Protein AF-A0A920VSG1-F1 (afdb_monomer)

Mean predicted aligned error: 10.49 Å

Solvent-accessible surface area (backbone atoms only — not comparable to full-atom values): 6094 Å² total; per-residue (Å²): 131,91,57,68,83,49,72,64,56,54,55,49,31,53,49,49,46,58,62,68,65,50,64,57,59,47,93,80,56,41,88,52,22,63,58,57,32,49,53,42,62,74,70,54,80,55,68,44,61,53,47,69,73,51,53,59,94,45,78,86,53,50,81,40,39,62,88,79,54,66,86,76,58,90,64,95,76,89,88,82,75,68,102,74,78,74,63,61,72,76,78,82,127

pLDDT: mean 75.76, std 18.05, range [30.28, 96.06]

Structure (mmCIF, N/CA/C/O backbone):
data_AF-A0A920VSG1-F1
#
_entry.id   AF-A0A920VSG1-F1
#
loop_
_atom_site.group_PDB
_atom_site.id
_atom_site.type_symbol
_atom_site.label_atom_id
_atom_site.label_alt_id
_atom_site.label_comp_id
_atom_site.label_asym_id
_atom_site.label_entity_id
_atom_site.label_seq_id
_atom_site.pdbx_PDB_ins_code
_atom_site.Cartn_x
_atom_site.Cartn_y
_atom_site.Cartn_z
_atom_site.occupancy
_atom_site.B_iso_or_equiv
_atom_site.auth_seq_id
_atom_site.auth_comp_id
_atom_site.auth_asym_id
_atom_site.auth_atom_id
_atom_site.pdbx_PDB_model_num
ATOM 1 N N . MET A 1 1 ? -4.097 -0.714 21.531 1.00 37.94 1 MET A N 1
ATOM 2 C CA . MET A 1 1 ? -3.162 0.032 20.658 1.00 37.94 1 MET A CA 1
ATOM 3 C C . MET A 1 1 ? -3.881 1.287 20.174 1.00 37.94 1 MET A C 1
ATOM 5 O O . MET A 1 1 ? -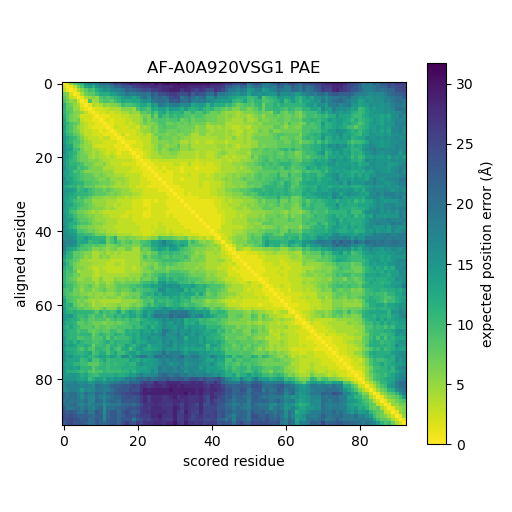4.745 1.181 19.318 1.00 37.94 1 MET A O 1
ATOM 9 N N . GLY A 1 2 ? -3.632 2.439 20.803 1.00 34.38 2 GLY A N 1
ATOM 10 C CA . GLY A 1 2 ? -4.412 3.676 20.633 1.00 34.38 2 GLY A CA 1
ATOM 11 C C . GLY A 1 2 ? -4.061 4.490 19.386 1.00 34.38 2 GLY A C 1
ATOM 12 O O . GLY A 1 2 ? -3.570 5.602 19.517 1.00 34.38 2 GLY A O 1
ATOM 13 N N . GLY A 1 3 ? -4.290 3.938 18.192 1.00 43.56 3 GLY A N 1
ATOM 14 C CA . GLY A 1 3 ? -4.190 4.699 16.938 1.00 43.56 3 GLY A CA 1
ATOM 15 C C . GLY A 1 3 ? -2.772 4.995 16.429 1.00 43.56 3 GLY A C 1
ATOM 16 O O . GLY A 1 3 ? -2.633 5.736 15.469 1.00 43.56 3 GLY A O 1
ATOM 17 N N . CYS A 1 4 ? -1.716 4.425 17.019 1.00 49.16 4 CYS A N 1
ATOM 18 C CA . CYS A 1 4 ? -0.378 4.483 16.418 1.00 49.16 4 CYS A CA 1
ATOM 19 C C . CYS A 1 4 ? -0.249 3.475 15.271 1.00 49.16 4 CYS A C 1
ATOM 21 O O . CYS A 1 4 ? -0.671 2.323 15.410 1.00 49.16 4 CYS A O 1
ATOM 23 N N . LEU A 1 5 ? 0.400 3.896 14.179 1.00 57.09 5 LEU A N 1
ATOM 24 C CA . LEU A 1 5 ? 0.742 3.027 13.057 1.00 57.09 5 LEU A CA 1
ATOM 25 C C . LEU A 1 5 ? 1.554 1.828 13.570 1.00 57.09 5 LEU A C 1
ATOM 27 O O . LEU A 1 5 ? 2.608 1.990 14.191 1.00 57.09 5 LEU A O 1
ATOM 31 N N . LEU A 1 6 ? 1.051 0.619 13.340 1.00 66.88 6 LEU A N 1
ATOM 32 C CA . LEU A 1 6 ? 1.736 -0.594 13.765 1.00 66.88 6 LEU A CA 1
ATOM 33 C C . LEU A 1 6 ? 2.985 -0.796 12.907 1.00 66.88 6 LEU A C 1
ATOM 35 O O . LEU A 1 6 ? 3.008 -0.471 11.718 1.00 66.88 6 LEU A O 1
ATOM 39 N N . THR A 1 7 ? 4.028 -1.394 13.478 1.00 67.38 7 THR A N 1
ATOM 40 C CA . THR A 1 7 ? 5.242 -1.751 12.727 1.00 67.38 7 THR A CA 1
ATOM 41 C C . THR A 1 7 ? 4.917 -2.660 11.530 1.00 67.38 7 THR A C 1
ATOM 43 O O . THR A 1 7 ? 5.594 -2.601 10.504 1.00 67.38 7 THR A O 1
ATOM 46 N N . SER A 1 8 ? 3.826 -3.431 11.614 1.00 66.62 8 SER A N 1
ATOM 47 C CA . SER A 1 8 ? 3.265 -4.210 10.505 1.00 66.62 8 SER A CA 1
ATOM 48 C C . SER A 1 8 ? 2.798 -3.337 9.336 1.00 66.62 8 SER A C 1
ATOM 50 O O . SER A 1 8 ? 3.083 -3.674 8.190 1.00 66.62 8 SER A O 1
ATOM 52 N N . SER A 1 9 ? 2.173 -2.182 9.584 1.00 70.00 9 SER A N 1
ATOM 53 C CA . SER A 1 9 ? 1.773 -1.230 8.538 1.00 70.00 9 SER A CA 1
ATOM 54 C C . SER A 1 9 ? 2.986 -0.649 7.805 1.00 70.00 9 SER A C 1
ATOM 56 O O . SER A 1 9 ? 2.962 -0.509 6.585 1.00 70.00 9 SER A O 1
ATOM 58 N N . VAL A 1 10 ? 4.089 -0.374 8.511 1.00 75.12 10 VAL A N 1
ATOM 59 C CA . VAL A 1 10 ? 5.347 0.065 7.875 1.00 75.12 10 VAL A CA 1
ATOM 60 C C . VAL A 1 10 ? 5.970 -1.063 7.047 1.00 75.12 10 VAL A C 1
ATOM 62 O O . VAL A 1 10 ? 6.371 -0.846 5.900 1.00 75.12 10 VAL A O 1
ATOM 65 N N . SER A 1 11 ? 6.020 -2.280 7.596 1.00 76.56 11 SER A N 1
ATOM 66 C CA . SER A 1 11 ? 6.547 -3.457 6.892 1.00 76.56 11 SER A CA 1
ATOM 67 C C . SER A 1 11 ? 5.748 -3.768 5.623 1.00 76.56 11 SER A C 1
ATOM 69 O O . SER A 1 11 ? 6.330 -4.052 4.577 1.00 76.56 11 SER A O 1
ATOM 71 N N . TRP A 1 12 ? 4.424 -3.656 5.679 1.00 74.94 12 TRP A N 1
ATOM 72 C CA . TRP A 1 12 ? 3.563 -3.900 4.528 1.00 74.94 12 TRP A CA 1
ATOM 73 C C . TRP A 1 12 ? 3.639 -2.756 3.505 1.00 74.94 12 TRP A C 1
ATOM 75 O O . TRP A 1 12 ? 3.771 -2.999 2.305 1.00 74.94 12 TRP A O 1
ATOM 85 N N . GLY A 1 13 ? 3.672 -1.501 3.966 1.00 75.38 13 GLY A N 1
ATOM 86 C CA . GLY A 1 13 ? 3.805 -0.321 3.105 1.00 75.38 13 GLY A CA 1
ATOM 87 C C . GLY A 1 13 ? 5.120 -0.287 2.320 1.00 75.38 13 GLY A C 1
ATOM 88 O O . GLY A 1 13 ? 5.127 0.053 1.135 1.00 75.38 13 GLY A O 1
ATOM 89 N N . THR A 1 14 ? 6.225 -0.698 2.947 1.00 77.12 14 THR A N 1
ATOM 90 C CA . THR A 1 14 ? 7.529 -0.847 2.275 1.00 77.12 14 THR A CA 1
ATOM 91 C C . THR A 1 14 ? 7.541 -2.021 1.293 1.00 77.12 14 THR A C 1
ATOM 93 O O . THR A 1 14 ? 8.066 -1.882 0.186 1.00 77.12 14 THR A O 1
ATOM 96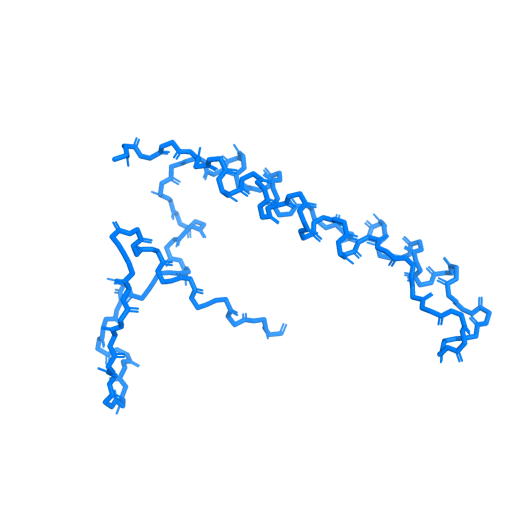 N N . GLY A 1 15 ? 6.890 -3.138 1.631 1.00 81.19 15 GLY A N 1
ATOM 97 C CA . GLY A 1 15 ? 6.691 -4.264 0.714 1.00 81.19 15 GLY A CA 1
ATOM 98 C C . GLY A 1 15 ? 5.928 -3.868 -0.556 1.00 81.19 15 GLY A C 1
ATOM 99 O O . GLY A 1 15 ? 6.390 -4.133 -1.667 1.00 81.19 15 GLY A O 1
ATOM 100 N N . ILE A 1 16 ? 4.802 -3.162 -0.414 1.00 82.00 16 ILE A N 1
ATOM 101 C CA . ILE A 1 16 ? 4.004 -2.685 -1.557 1.00 82.00 16 ILE A CA 1
ATOM 102 C C . ILE A 1 16 ? 4.792 -1.700 -2.409 1.00 82.00 16 ILE A C 1
ATOM 104 O O . ILE A 1 16 ? 4.729 -1.775 -3.637 1.00 82.00 16 ILE A O 1
ATOM 108 N N . PHE A 1 17 ? 5.547 -0.794 -1.783 1.00 80.62 17 PHE A N 1
ATOM 109 C CA . PHE A 1 17 ? 6.422 0.118 -2.512 1.00 80.62 17 PHE A CA 1
ATOM 110 C C . PHE A 1 17 ? 7.394 -0.656 -3.411 1.00 80.62 17 PHE A C 1
ATOM 112 O O . PHE A 1 17 ? 7.433 -0.407 -4.619 1.00 80.62 17 PHE A O 1
ATOM 119 N N . GLY A 1 18 ? 8.091 -1.651 -2.855 1.00 80.50 18 GLY A N 1
ATOM 120 C CA . GLY A 1 18 ? 8.994 -2.510 -3.620 1.00 80.50 18 GLY A CA 1
ATOM 121 C C . GLY A 1 18 ? 8.282 -3.256 -4.749 1.00 80.50 18 GLY A C 1
ATOM 122 O O . GLY A 1 18 ? 8.786 -3.311 -5.867 1.00 80.50 18 GLY A O 1
ATOM 123 N N . VAL A 1 19 ? 7.080 -3.782 -4.510 1.00 81.12 19 VAL A N 1
ATOM 124 C CA . VAL A 1 19 ? 6.312 -4.496 -5.540 1.00 81.12 19 VAL A CA 1
ATOM 125 C C . VAL A 1 19 ? 5.874 -3.570 -6.677 1.00 81.12 19 VAL A C 1
ATOM 127 O O . VAL A 1 19 ? 6.061 -3.943 -7.836 1.00 81.12 19 VAL A O 1
ATOM 130 N N . LYS A 1 20 ? 5.331 -2.384 -6.368 1.00 78.25 20 LYS A N 1
ATOM 131 C CA . LYS A 1 20 ? 4.768 -1.449 -7.360 1.00 78.25 20 LYS A CA 1
ATOM 132 C C . LYS A 1 20 ? 5.819 -0.807 -8.267 1.00 78.25 20 LYS A C 1
ATOM 134 O O . LYS A 1 20 ? 5.523 -0.531 -9.425 1.00 78.25 20 LYS A O 1
ATOM 139 N N . HIS A 1 21 ? 7.035 -0.598 -7.767 1.00 84.12 21 HIS A N 1
ATOM 140 C CA . HIS A 1 21 ? 8.074 0.150 -8.487 1.00 84.12 21 HIS A CA 1
ATOM 141 C C . HIS A 1 21 ? 9.068 -0.752 -9.233 1.00 84.12 21 HIS A C 1
ATOM 143 O O . HIS A 1 21 ? 10.052 -0.262 -9.791 1.00 84.12 21 HIS A O 1
ATOM 149 N N . ARG A 1 22 ? 8.829 -2.070 -9.279 1.00 87.38 22 ARG A N 1
ATOM 150 C CA . ARG A 1 22 ? 9.658 -2.989 -10.069 1.00 87.38 22 ARG A CA 1
ATOM 151 C C . ARG A 1 22 ? 9.432 -2.805 -11.575 1.00 87.38 22 ARG A C 1
ATOM 153 O O . ARG A 1 22 ? 8.290 -2.607 -12.011 1.00 87.38 22 ARG A O 1
ATOM 160 N N . PRO A 1 23 ? 10.500 -2.924 -12.384 1.00 90.19 23 PRO A N 1
ATOM 161 C CA . PRO A 1 23 ? 10.355 -2.964 -13.829 1.00 90.19 23 PRO A CA 1
ATOM 162 C C . PRO A 1 23 ? 9.539 -4.200 -14.245 1.00 90.19 23 PRO A C 1
ATOM 164 O O . PRO A 1 23 ? 9.648 -5.252 -13.607 1.00 90.19 23 PRO A O 1
ATOM 167 N N . PRO A 1 24 ? 8.700 -4.093 -15.289 1.00 91.00 24 PRO A N 1
ATOM 168 C CA . PRO A 1 24 ? 8.077 -5.261 -15.899 1.00 91.00 24 PRO A CA 1
ATOM 169 C C . PRO A 1 24 ? 9.139 -6.153 -16.558 1.00 91.00 24 PRO A C 1
ATOM 171 O O . PRO A 1 24 ? 10.188 -5.668 -16.980 1.00 91.00 24 PRO A O 1
ATOM 174 N N . ASP A 1 25 ? 8.852 -7.451 -16.656 1.00 93.12 25 ASP A N 1
ATOM 175 C CA . ASP A 1 25 ? 9.759 -8.432 -17.254 1.00 93.12 25 ASP A CA 1
ATOM 176 C C . ASP A 1 25 ? 9.954 -8.157 -18.762 1.00 93.12 25 ASP A C 1
ATOM 178 O O . ASP A 1 25 ? 8.972 -8.204 -19.516 1.00 93.12 25 ASP A O 1
ATOM 182 N N . PRO A 1 26 ? 11.191 -7.889 -19.233 1.00 94.06 26 PRO A N 1
ATOM 183 C CA . PRO A 1 26 ? 11.471 -7.653 -20.649 1.00 94.06 26 PRO A CA 1
ATOM 184 C C . PRO A 1 26 ? 11.070 -8.815 -21.564 1.00 94.06 26 PRO A C 1
ATOM 186 O O . PRO A 1 26 ? 10.719 -8.571 -22.716 1.00 94.06 26 PRO A O 1
ATOM 189 N N . SER A 1 27 ? 11.074 -10.058 -21.073 1.00 96.06 27 SER A N 1
ATOM 190 C CA . SER A 1 27 ? 10.636 -11.223 -21.856 1.00 96.06 27 SER A CA 1
ATOM 191 C C . SER A 1 27 ? 9.131 -11.213 -22.149 1.00 96.06 27 SER A C 1
ATOM 193 O O . SER A 1 27 ? 8.691 -11.811 -23.127 1.00 96.06 27 SER A O 1
ATOM 195 N N . VAL A 1 28 ? 8.346 -10.492 -21.340 1.00 95.81 28 VAL A N 1
ATOM 196 C CA . VAL A 1 28 ? 6.888 -10.381 -21.474 1.00 95.81 28 VAL A CA 1
ATOM 197 C C . VAL A 1 28 ? 6.491 -9.147 -22.283 1.00 95.81 28 VAL A C 1
ATOM 199 O O . VAL A 1 28 ? 5.582 -9.216 -23.107 1.00 95.81 28 VAL A O 1
ATOM 202 N N . VAL A 1 29 ? 7.145 -8.001 -22.049 1.00 95.31 29 VAL A N 1
ATOM 203 C CA . VAL A 1 29 ? 6.727 -6.710 -22.639 1.00 95.31 29 VAL A CA 1
ATOM 204 C C . VAL A 1 29 ? 7.670 -6.165 -23.721 1.00 95.31 29 VAL A C 1
ATOM 206 O O . VAL A 1 29 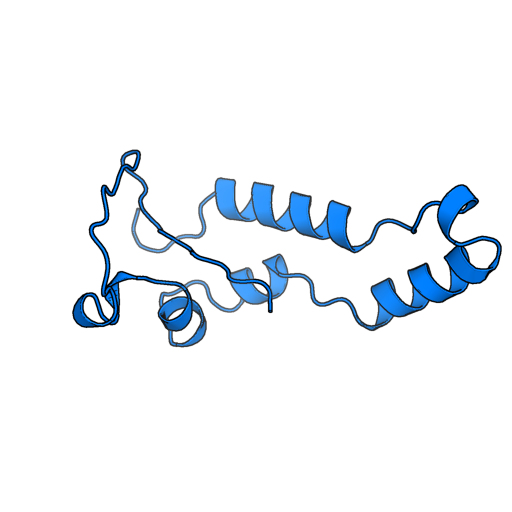? 7.366 -5.128 -24.324 1.00 95.31 29 VAL A O 1
ATOM 209 N N . GLY A 1 30 ? 8.783 -6.855 -23.989 1.00 94.44 30 GLY A N 1
ATOM 210 C CA . GLY A 1 30 ? 9.788 -6.470 -24.981 1.00 94.44 30 GLY A CA 1
ATOM 211 C C . GLY A 1 30 ? 10.473 -5.144 -24.648 1.00 94.44 30 GLY A C 1
ATOM 212 O O . GLY A 1 30 ? 10.495 -4.708 -23.496 1.00 94.44 30 GLY A O 1
ATOM 213 N N . ASP A 1 31 ? 10.983 -4.448 -25.666 1.00 96.00 31 ASP A N 1
ATOM 214 C CA . ASP A 1 31 ? 11.765 -3.205 -25.521 1.00 96.00 31 ASP A CA 1
ATOM 215 C C . ASP A 1 31 ? 11.023 -2.062 -24.806 1.00 96.00 31 ASP A C 1
ATOM 217 O O . ASP A 1 31 ? 11.640 -1.133 -24.278 1.00 96.00 31 ASP A O 1
ATOM 221 N N . ARG A 1 32 ? 9.689 -2.147 -24.717 1.00 95.50 32 ARG A N 1
ATOM 222 C CA . ARG A 1 32 ? 8.852 -1.172 -24.004 1.00 95.50 32 ARG A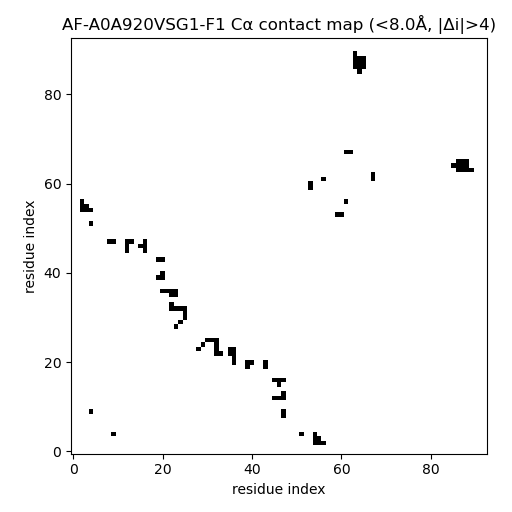 CA 1
ATOM 223 C C . ARG A 1 32 ? 9.018 -1.218 -22.485 1.00 95.50 32 ARG A C 1
ATOM 225 O O . ARG A 1 32 ? 8.555 -0.293 -21.816 1.00 95.50 32 ARG A O 1
ATOM 232 N N . TRP A 1 33 ? 9.677 -2.242 -21.928 1.00 95.06 33 TRP A N 1
ATOM 233 C CA . TRP A 1 33 ? 9.820 -2.426 -20.476 1.00 95.06 33 TRP A CA 1
ATOM 234 C C . TRP A 1 33 ? 10.349 -1.175 -19.768 1.00 95.06 33 TRP A C 1
ATOM 236 O O . TRP A 1 33 ? 9.880 -0.826 -18.685 1.00 95.06 33 TRP A O 1
ATOM 246 N N . ARG A 1 34 ? 11.298 -0.472 -20.401 1.00 93.50 34 ARG A N 1
ATOM 247 C CA . ARG A 1 34 ? 11.952 0.706 -19.824 1.00 93.50 34 ARG A CA 1
ATOM 248 C C . ARG A 1 34 ? 11.019 1.909 -19.773 1.00 93.50 34 ARG A C 1
ATOM 250 O O . ARG A 1 34 ? 11.012 2.604 -18.760 1.00 93.50 34 ARG A O 1
ATOM 257 N N . GLN A 1 35 ? 10.246 2.140 -20.834 1.00 94.56 35 GLN A N 1
ATOM 258 C CA . GLN A 1 35 ? 9.264 3.224 -20.867 1.00 94.56 35 GLN A CA 1
ATOM 259 C C . GLN A 1 35 ? 8.170 2.968 -19.830 1.00 94.56 35 GLN A C 1
ATOM 261 O O . GLN A 1 35 ? 7.955 3.797 -18.957 1.00 94.56 35 GLN A O 1
ATOM 266 N N . MET A 1 36 ? 7.594 1.761 -19.829 1.00 92.31 36 MET A N 1
ATOM 267 C CA . MET A 1 36 ? 6.563 1.372 -18.862 1.00 92.31 36 MET A CA 1
ATOM 268 C C . MET A 1 36 ? 7.047 1.472 -1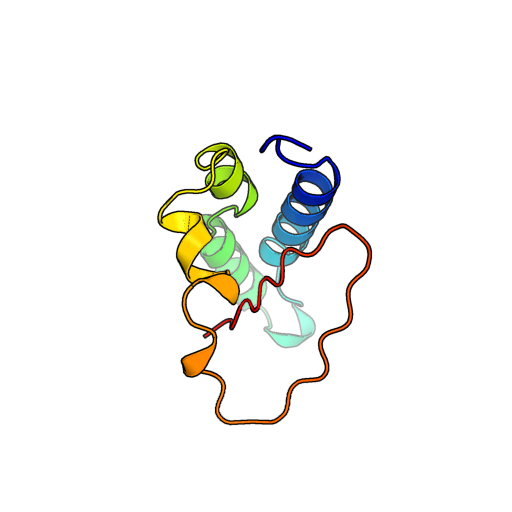7.412 1.00 92.31 36 MET A C 1
ATOM 270 O O . MET A 1 36 ? 6.276 1.810 -16.518 1.00 92.31 36 MET A O 1
ATOM 274 N N . TRP A 1 37 ? 8.316 1.148 -17.155 1.00 92.38 37 TRP A N 1
ATOM 275 C CA . TRP A 1 37 ? 8.889 1.310 -15.826 1.00 92.38 37 TRP A CA 1
ATOM 276 C C . TRP A 1 37 ? 8.983 2.782 -15.425 1.00 92.38 37 TRP A C 1
ATOM 278 O O . TRP A 1 37 ? 8.581 3.114 -14.314 1.00 92.38 37 TRP A O 1
ATOM 288 N N . ARG A 1 38 ? 9.450 3.667 -16.316 1.00 91.25 38 ARG A N 1
ATOM 289 C CA . ARG A 1 38 ? 9.483 5.110 -16.036 1.00 91.25 38 ARG A CA 1
ATOM 290 C C . ARG A 1 38 ? 8.097 5.681 -15.791 1.00 91.25 38 ARG A C 1
ATOM 292 O O . ARG A 1 38 ? 7.919 6.350 -14.781 1.00 91.25 38 ARG A O 1
ATOM 299 N N . ASP A 1 39 ? 7.128 5.326 -16.628 1.00 90.44 39 ASP A N 1
ATOM 300 C CA . ASP A 1 39 ? 5.746 5.780 -16.466 1.00 90.44 39 ASP A CA 1
ATOM 301 C C . ASP A 1 39 ? 5.208 5.396 -15.076 1.00 90.44 39 ASP A C 1
ATOM 303 O O . ASP A 1 39 ? 4.606 6.220 -14.396 1.00 90.44 39 ASP A O 1
ATOM 307 N N . ARG A 1 40 ? 5.509 4.178 -14.591 1.00 88.06 40 ARG A N 1
ATOM 308 C CA . ARG A 1 40 ? 5.138 3.730 -13.233 1.00 88.06 40 ARG A CA 1
ATOM 309 C C . ARG A 1 40 ? 5.837 4.503 -12.117 1.00 88.06 40 ARG A C 1
ATOM 311 O O . ARG A 1 40 ? 5.230 4.712 -11.071 1.00 88.06 40 ARG A O 1
ATOM 318 N N . LEU A 1 41 ? 7.108 4.868 -12.298 1.00 86.94 41 LEU A N 1
ATOM 319 C CA . LEU A 1 41 ? 7.846 5.670 -11.316 1.00 86.94 41 LEU A CA 1
ATOM 320 C C . LEU A 1 41 ? 7.302 7.103 -11.248 1.00 86.94 41 LEU A C 1
ATOM 322 O O . LEU A 1 41 ? 7.253 7.677 -10.165 1.00 86.94 41 LEU A O 1
ATOM 326 N N . GLU A 1 42 ? 6.890 7.665 -12.385 1.00 86.38 42 GLU A N 1
ATOM 327 C CA . GLU A 1 42 ? 6.351 9.027 -12.487 1.00 86.38 42 GLU A CA 1
ATOM 328 C C . GLU A 1 42 ? 4.888 9.111 -12.023 1.00 86.38 42 GLU A C 1
ATOM 330 O O . GLU A 1 42 ? 4.495 10.096 -11.400 1.00 86.38 42 GLU A O 1
ATOM 335 N N . SER A 1 43 ? 4.086 8.068 -12.263 1.00 78.62 43 SER A N 1
ATOM 336 C CA . SER A 1 43 ? 2.677 8.007 -11.847 1.00 78.62 43 SER A CA 1
ATOM 337 C C . SER A 1 43 ? 2.467 7.44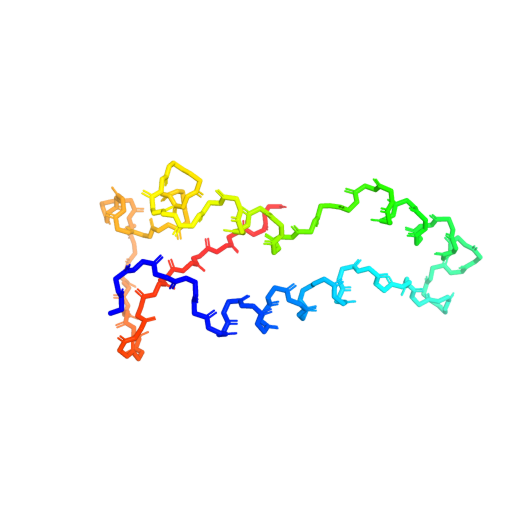6 -10.434 1.00 78.62 43 SER A C 1
ATOM 339 O O . SER A 1 43 ? 1.344 7.433 -9.927 1.00 78.62 43 SER A O 1
ATOM 341 N N . GLY A 1 44 ? 3.508 6.875 -9.827 1.00 68.44 44 GLY A N 1
ATOM 342 C CA . GLY A 1 44 ? 3.399 6.065 -8.620 1.00 68.44 44 GLY A CA 1
ATOM 343 C C . GLY A 1 44 ? 3.171 6.891 -7.358 1.00 68.44 44 GLY A C 1
ATOM 344 O O . GLY A 1 44 ? 4.054 7.613 -6.903 1.00 68.44 44 GLY A O 1
ATOM 345 N N . SER A 1 45 ? 2.013 6.719 -6.716 1.00 68.50 45 SER A N 1
ATOM 346 C CA . SER A 1 45 ? 1.839 7.117 -5.319 1.00 68.50 45 SER A CA 1
ATOM 347 C C . SER A 1 45 ? 2.388 6.030 -4.389 1.00 68.50 45 SER A C 1
ATOM 349 O O . SER A 1 45 ? 2.236 4.828 -4.632 1.00 68.50 45 SER A O 1
ATOM 351 N N . VAL A 1 46 ? 3.043 6.446 -3.304 1.00 78.75 46 VAL A N 1
ATOM 352 C CA . VAL A 1 46 ? 3.565 5.540 -2.276 1.00 78.75 46 VAL A CA 1
ATOM 353 C C . VAL A 1 46 ? 2.523 5.424 -1.160 1.00 78.75 46 VAL A C 1
ATOM 355 O O . VAL A 1 46 ? 2.352 6.391 -0.416 1.00 78.75 46 VAL A O 1
ATOM 358 N N . PRO A 1 47 ? 1.848 4.267 -0.985 1.00 75.44 47 PRO A N 1
ATOM 359 C CA . PRO A 1 47 ? 0.776 4.125 0.006 1.00 75.44 47 PRO A CA 1
ATOM 360 C C . PRO A 1 47 ? 1.227 4.469 1.427 1.00 75.44 47 PRO A C 1
ATOM 362 O O . PRO A 1 47 ? 0.498 5.120 2.166 1.00 75.44 47 PRO A O 1
ATOM 365 N N . LEU A 1 48 ? 2.474 4.127 1.770 1.00 79.94 48 LEU A N 1
ATOM 366 C CA . LEU A 1 48 ? 3.068 4.447 3.066 1.00 79.94 48 LEU A CA 1
ATOM 367 C C . LEU A 1 48 ? 3.088 5.957 3.352 1.00 79.94 48 LEU A C 1
ATOM 369 O O . LEU A 1 48 ? 2.845 6.356 4.484 1.00 79.94 48 LEU A O 1
ATOM 373 N N . ILE A 1 49 ? 3.338 6.803 2.347 1.00 83.12 49 ILE A N 1
ATOM 374 C CA . ILE A 1 49 ? 3.339 8.261 2.534 1.00 83.12 49 ILE A CA 1
ATOM 375 C C . ILE A 1 49 ? 1.930 8.759 2.853 1.00 83.12 49 ILE A C 1
ATOM 377 O O . ILE A 1 49 ? 1.770 9.606 3.729 1.00 83.12 49 ILE A O 1
ATOM 381 N N . SER A 1 50 ? 0.908 8.220 2.188 1.00 81.69 50 SER A N 1
ATOM 382 C CA . SER A 1 50 ? -0.486 8.541 2.504 1.00 81.69 50 SER A CA 1
ATOM 383 C C . SER A 1 50 ? -0.849 8.080 3.916 1.00 81.69 50 SER A C 1
ATOM 385 O O . SER A 1 50 ? -1.380 8.863 4.694 1.00 81.69 50 SER A O 1
ATOM 387 N N . TRP A 1 51 ? -0.470 6.864 4.314 1.00 82.69 51 TRP A N 1
ATOM 388 C CA . TRP A 1 51 ? -0.749 6.363 5.667 1.00 82.69 51 TRP A CA 1
ATOM 389 C C . TRP A 1 51 ? -0.047 7.180 6.755 1.00 82.69 51 TRP A C 1
ATOM 391 O O . TRP A 1 51 ? -0.628 7.450 7.803 1.00 82.69 51 TRP A O 1
ATOM 401 N N . LEU A 1 52 ? 1.183 7.631 6.500 1.00 81.94 52 LEU A N 1
ATOM 402 C CA . LEU A 1 52 ? 1.911 8.521 7.408 1.00 81.94 52 LEU A CA 1
ATOM 403 C C . LEU A 1 52 ? 1.247 9.897 7.558 1.00 81.94 52 LEU A C 1
ATOM 405 O O . LEU A 1 52 ? 1.373 10.510 8.613 1.00 81.94 52 LEU A O 1
ATOM 409 N N . LYS A 1 53 ? 0.520 10.372 6.541 1.00 85.50 53 LYS A N 1
ATOM 410 C CA . LYS A 1 53 ? -0.279 11.606 6.625 1.00 85.50 53 LYS A CA 1
ATOM 411 C C . LYS A 1 53 ? -1.603 11.399 7.367 1.00 85.50 53 LYS A C 1
ATOM 413 O O . LYS A 1 53 ? -2.058 12.314 8.042 1.00 85.50 53 LYS A O 1
ATOM 418 N N . HIS A 1 54 ? -2.170 10.197 7.291 1.00 84.19 54 HIS A N 1
ATOM 419 C CA . HIS A 1 54 ? -3.433 9.816 7.925 1.00 84.19 54 HIS A CA 1
ATOM 420 C C . HIS A 1 54 ? -3.178 8.903 9.136 1.00 84.19 54 HIS A C 1
ATOM 422 O O . HIS A 1 54 ? -3.504 7.723 9.125 1.00 84.19 54 HIS A O 1
ATOM 428 N N . GLN A 1 55 ? -2.537 9.416 10.191 1.00 78.69 55 GLN A N 1
ATOM 429 C CA . GLN A 1 55 ? -2.227 8.609 11.388 1.00 78.69 55 GLN A CA 1
ATOM 430 C C . GLN A 1 55 ? -3.455 8.273 12.239 1.00 78.69 55 GLN A C 1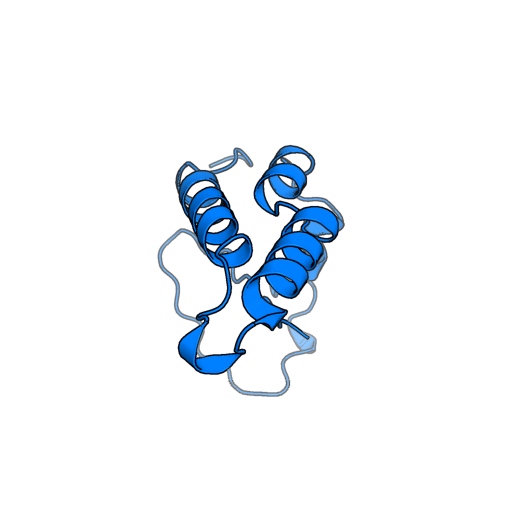
ATOM 432 O O . GLN A 1 55 ? -3.449 7.288 12.969 1.00 78.69 55 GLN A O 1
ATOM 437 N N . GLN A 1 56 ? -4.494 9.102 12.173 1.00 80.69 56 GLN A N 1
ATOM 438 C CA . GLN A 1 56 ? -5.730 8.908 12.922 1.00 80.69 56 GLN A CA 1
ATOM 439 C C . GLN A 1 56 ? -6.813 8.350 12.009 1.00 80.69 56 GLN A C 1
ATOM 441 O O . GLN A 1 56 ? -6.748 8.497 10.793 1.00 80.69 56 GLN A O 1
ATOM 446 N N . ARG A 1 57 ? -7.832 7.728 12.606 1.00 78.75 57 ARG A N 1
ATOM 447 C CA . ARG A 1 57 ? -8.997 7.267 11.858 1.00 78.75 57 ARG A CA 1
ATOM 448 C C . ARG A 1 57 ? -9.819 8.476 11.399 1.00 78.75 57 ARG A C 1
ATOM 450 O O . ARG A 1 57 ? -10.545 9.066 12.193 1.00 78.75 57 ARG A O 1
ATOM 457 N N . ASP A 1 58 ? -9.729 8.800 10.122 1.00 82.81 58 ASP A N 1
ATOM 458 C CA . ASP A 1 58 ? -10.426 9.898 9.453 1.00 82.81 58 ASP A CA 1
ATOM 459 C C . ASP A 1 58 ? -11.200 9.374 8.227 1.00 82.81 58 ASP A C 1
ATOM 461 O O . ASP A 1 58 ? -11.368 8.163 8.057 1.00 82.81 58 ASP A O 1
ATOM 465 N N . GLU A 1 59 ? -11.721 10.277 7.395 1.00 85.25 59 GLU A N 1
ATOM 466 C CA . GLU A 1 59 ? -12.457 9.929 6.170 1.00 85.25 59 GLU A CA 1
ATOM 467 C C . GLU A 1 59 ? -11.640 9.038 5.220 1.00 85.25 59 GLU A C 1
ATOM 469 O O . GLU A 1 59 ? -12.209 8.172 4.557 1.00 85.25 59 GLU A O 1
ATOM 474 N N . PHE A 1 60 ? -10.306 9.177 5.208 1.00 82.69 60 PHE A N 1
ATOM 475 C CA . PHE A 1 60 ? -9.427 8.342 4.389 1.00 82.69 60 PHE A CA 1
ATOM 476 C C . PHE A 1 60 ? -9.504 6.864 4.801 1.00 82.69 60 PHE A C 1
ATOM 478 O O . PHE A 1 60 ? -9.476 5.989 3.939 1.00 82.69 60 PHE A O 1
ATOM 485 N N . TRP A 1 61 ? -9.654 6.560 6.094 1.00 81.44 61 TRP A N 1
ATOM 486 C CA . TRP A 1 61 ? -9.745 5.174 6.576 1.00 81.44 61 TRP A CA 1
ATOM 487 C C . TRP A 1 61 ? -11.163 4.611 6.634 1.00 81.44 61 TRP A C 1
ATOM 489 O O . TRP A 1 61 ? -11.324 3.390 6.590 1.00 81.44 61 TRP A O 1
ATOM 499 N N . GLN A 1 62 ? -12.177 5.473 6.729 1.00 82.19 62 GLN A N 1
ATOM 500 C CA . GLN A 1 62 ? -13.586 5.072 6.820 1.00 82.19 62 GLN A CA 1
ATOM 501 C C . GLN A 1 62 ? -14.010 4.195 5.645 1.00 82.19 62 GLN A C 1
ATOM 503 O O . GLN A 1 62 ? -14.620 3.153 5.855 1.00 82.19 62 GLN A O 1
ATOM 508 N N . HIS A 1 63 ? -13.600 4.551 4.423 1.00 78.06 63 HIS A N 1
ATOM 509 C CA . HIS A 1 63 ? -13.981 3.802 3.221 1.00 78.06 63 HIS A CA 1
ATOM 510 C C . HIS A 1 63 ? -13.542 2.327 3.264 1.00 78.06 63 HIS A C 1
ATOM 512 O O . HIS A 1 63 ? -14.139 1.479 2.604 1.00 78.06 63 HIS A O 1
ATOM 518 N N . GLY A 1 64 ? -12.444 2.035 3.965 1.00 70.25 64 GLY A N 1
ATOM 519 C CA . GLY A 1 64 ? -11.816 0.719 3.972 1.00 70.25 64 GLY A CA 1
ATOM 520 C C . GLY A 1 64 ? -12.314 -0.186 5.090 1.00 70.25 64 GLY A C 1
ATOM 521 O O . GLY A 1 64 ? -11.739 -1.255 5.271 1.00 70.25 64 GLY A O 1
ATOM 522 N N . SER A 1 65 ? -13.309 0.244 5.867 1.00 78.44 65 SER A N 1
ATOM 523 C CA . SER A 1 65 ? -13.802 -0.500 7.018 1.00 78.44 65 SER A CA 1
ATOM 524 C C . SER A 1 65 ? -15.211 -1.022 6.780 1.00 78.44 65 SER A C 1
ATOM 526 O O . SER A 1 65 ? -16.124 -0.280 6.439 1.00 78.44 65 SER A O 1
ATOM 528 N N . VAL A 1 66 ? -15.420 -2.307 7.049 1.00 80.12 66 VAL A N 1
ATOM 529 C CA . VAL A 1 66 ? -16.759 -2.911 7.006 1.00 80.12 66 VAL A CA 1
ATOM 530 C C . VAL A 1 66 ? -17.681 -2.388 8.119 1.00 80.12 66 VAL A C 1
ATOM 532 O O . VAL A 1 66 ? -18.898 -2.484 8.007 1.00 80.12 66 VAL A O 1
ATOM 535 N N . CYS A 1 67 ? -17.126 -1.792 9.184 1.00 82.81 67 CYS A N 1
ATOM 536 C CA . CYS A 1 67 ? -17.932 -1.300 10.302 1.00 82.81 67 CYS A CA 1
ATOM 537 C C . CYS A 1 67 ? -18.776 -0.058 9.994 1.00 82.81 67 CYS A C 1
ATOM 539 O O . CYS A 1 67 ? -19.563 0.340 10.849 1.00 82.81 67 CYS A O 1
ATOM 541 N N . GLU A 1 68 ? -18.630 0.550 8.813 1.00 85.31 68 GLU A N 1
ATOM 542 C CA . GLU A 1 68 ? -19.429 1.724 8.446 1.00 85.31 68 GLU A CA 1
ATOM 543 C C . GLU A 1 68 ? -20.876 1.366 8.092 1.00 85.31 68 GLU A C 1
ATOM 545 O O . GLU A 1 68 ? -21.776 2.166 8.337 1.00 85.31 68 GLU A O 1
ATOM 550 N N . ASN A 1 69 ? -21.118 0.183 7.516 1.00 86.25 69 ASN A N 1
ATOM 551 C CA . ASN A 1 69 ? -22.462 -0.253 7.144 1.00 86.25 69 ASN A CA 1
ATOM 552 C C . ASN A 1 69 ? -22.544 -1.781 7.020 1.00 86.25 69 ASN A C 1
ATOM 554 O O . ASN A 1 69 ? -22.297 -2.344 5.953 1.00 86.25 69 ASN A O 1
ATOM 558 N N . TYR A 1 70 ? -22.925 -2.453 8.107 1.00 85.94 70 TYR A N 1
ATOM 559 C CA . TYR A 1 70 ? -23.139 -3.903 8.090 1.00 85.94 70 TYR A CA 1
ATOM 560 C C . TYR A 1 70 ? -24.373 -4.317 7.276 1.00 85.94 70 TYR A C 1
ATOM 562 O O . TYR A 1 70 ? -24.393 -5.426 6.750 1.00 85.94 70 TYR A O 1
ATOM 570 N N . ASP A 1 71 ? -25.363 -3.432 7.126 1.00 90.00 71 ASP A N 1
ATOM 571 C CA . ASP A 1 71 ? -26.606 -3.722 6.399 1.00 90.00 71 ASP A CA 1
ATOM 572 C C . ASP A 1 71 ? -26.392 -3.818 4.879 1.00 90.00 71 ASP A C 1
ATOM 574 O O . ASP A 1 71 ? -27.248 -4.330 4.169 1.00 90.00 71 ASP A O 1
ATOM 578 N N . ALA A 1 72 ? -25.241 -3.368 4.367 1.00 88.56 72 ALA A N 1
ATOM 579 C CA . ALA A 1 72 ? -24.856 -3.536 2.963 1.00 88.56 72 ALA A CA 1
ATOM 580 C C . ALA A 1 72 ? -24.402 -4.970 2.611 1.00 88.56 72 ALA A C 1
ATOM 582 O O . ALA A 1 72 ? -24.041 -5.240 1.465 1.00 88.56 72 ALA A O 1
ATOM 583 N N . ILE A 1 73 ? -24.355 -5.883 3.586 1.00 87.81 73 ILE A N 1
ATOM 584 C CA . ILE A 1 73 ? -23.929 -7.269 3.388 1.00 87.81 73 ILE A CA 1
ATOM 585 C C . ILE A 1 73 ? -25.163 -8.145 3.140 1.00 87.81 73 ILE A C 1
ATOM 587 O O . ILE A 1 73 ? -25.826 -8.590 4.073 1.00 87.81 73 ILE A O 1
ATOM 591 N N . ASP A 1 74 ? -25.428 -8.454 1.871 1.00 93.12 74 ASP A N 1
ATOM 592 C CA . ASP A 1 74 ? -26.600 -9.248 1.461 1.00 93.12 74 ASP A CA 1
ATOM 593 C C . ASP A 1 74 ? -26.409 -10.774 1.575 1.00 93.12 74 ASP A C 1
ATOM 595 O O . ASP A 1 74 ? -27.322 -11.554 1.291 1.00 93.12 74 ASP A O 1
ATOM 599 N N . CYS A 1 75 ? -25.216 -11.240 1.952 1.00 91.50 75 CYS A N 1
ATOM 600 C CA . CYS A 1 75 ? -24.876 -12.661 1.999 1.00 91.50 75 CYS A CA 1
ATOM 601 C C . CYS A 1 75 ? -24.399 -13.108 3.387 1.00 91.50 75 CYS A C 1
ATOM 603 O O . CYS A 1 75 ? -23.906 -12.322 4.191 1.00 91.50 75 CYS A O 1
ATOM 605 N N . ALA A 1 76 ? -24.538 -14.403 3.685 1.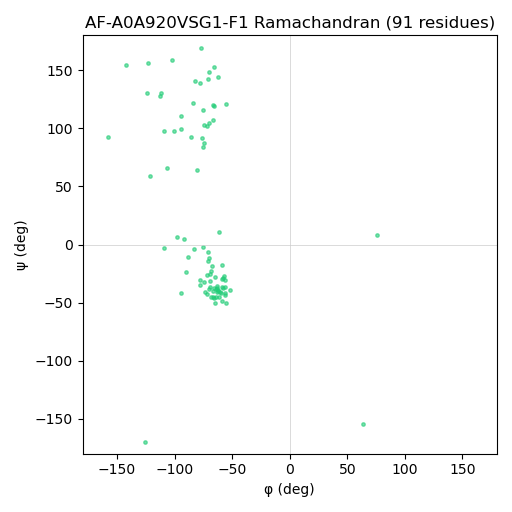00 90.06 76 ALA A N 1
ATOM 606 C CA . ALA A 1 76 ? -24.060 -14.953 4.949 1.00 90.06 76 ALA A CA 1
ATOM 607 C C . ALA A 1 76 ? -22.524 -14.886 5.022 1.00 90.06 76 ALA A C 1
ATOM 609 O O . ALA A 1 76 ? -21.831 -15.498 4.206 1.00 90.06 76 ALA A O 1
ATOM 610 N N . VAL A 1 77 ? -21.999 -14.176 6.025 1.00 86.94 77 VAL A N 1
ATOM 611 C CA . VAL A 1 77 ? -20.557 -14.004 6.256 1.00 86.94 77 VAL A CA 1
ATOM 612 C C . VAL A 1 77 ? -20.141 -14.715 7.540 1.00 86.94 77 VAL A C 1
ATOM 614 O O . VAL A 1 77 ? -20.697 -14.478 8.609 1.00 86.94 77 VAL A O 1
ATOM 617 N N . TYR A 1 78 ? -19.112 -15.558 7.444 1.00 85.44 78 TYR A N 1
ATOM 618 C CA . TYR A 1 78 ? -18.399 -16.089 8.603 1.00 85.44 78 TYR A CA 1
ATOM 619 C C . TYR A 1 78 ? -17.094 -15.308 8.784 1.00 85.44 78 TYR A C 1
ATOM 621 O O . TYR A 1 78 ? -16.109 -15.554 8.088 1.00 85.44 78 TYR A O 1
ATOM 629 N N . ALA A 1 79 ? -17.105 -14.323 9.684 1.00 81.06 79 ALA A N 1
ATOM 630 C CA . ALA A 1 79 ? -15.946 -13.481 9.955 1.00 81.06 79 ALA A CA 1
ATOM 631 C C . ALA A 1 79 ? -15.005 -14.162 10.958 1.00 81.06 79 ALA A C 1
ATOM 633 O O . ALA A 1 79 ? -15.394 -14.469 12.085 1.00 81.06 79 ALA A O 1
ATOM 634 N N . VAL A 1 80 ? -13.754 -14.365 10.549 1.00 78.69 80 VAL A N 1
ATOM 635 C CA . VAL A 1 80 ? -12.679 -14.881 11.403 1.00 78.69 80 VAL A CA 1
ATOM 636 C C . VAL A 1 80 ? -11.538 -13.878 11.380 1.00 78.69 80 VAL A C 1
ATOM 638 O O . VAL A 1 80 ? -11.098 -13.466 10.310 1.00 78.69 80 VAL A O 1
ATOM 641 N N . GLY A 1 81 ? -11.048 -13.509 12.557 1.00 62.84 81 GLY A N 1
ATOM 642 C CA . GLY A 1 81 ? -9.867 -12.672 12.708 1.00 62.84 81 GLY A CA 1
ATOM 643 C C . GLY A 1 81 ? -9.030 -13.120 13.895 1.00 62.84 81 GLY A C 1
ATOM 644 O O . GLY A 1 81 ? -9.542 -13.723 14.841 1.00 62.84 81 GLY A O 1
ATOM 645 N N . ASP A 1 82 ? -7.738 -12.825 13.848 1.00 52.88 82 ASP A N 1
ATOM 646 C CA . ASP A 1 82 ? -6.915 -12.741 15.045 1.00 52.88 82 ASP A CA 1
ATOM 647 C C . ASP A 1 82 ? -7.192 -11.400 15.757 1.00 52.88 82 ASP A C 1
ATOM 649 O O . ASP A 1 82 ? -7.892 -10.531 15.237 1.00 52.88 82 ASP A O 1
ATOM 653 N N . GLY A 1 83 ? -6.713 -11.219 16.992 1.00 43.69 83 GLY A N 1
ATOM 654 C CA . GLY A 1 83 ? -7.073 -10.088 17.869 1.00 43.69 83 GLY A CA 1
ATOM 655 C C . GLY A 1 83 ? -6.728 -8.670 17.365 1.00 43.69 83 GLY A C 1
ATOM 656 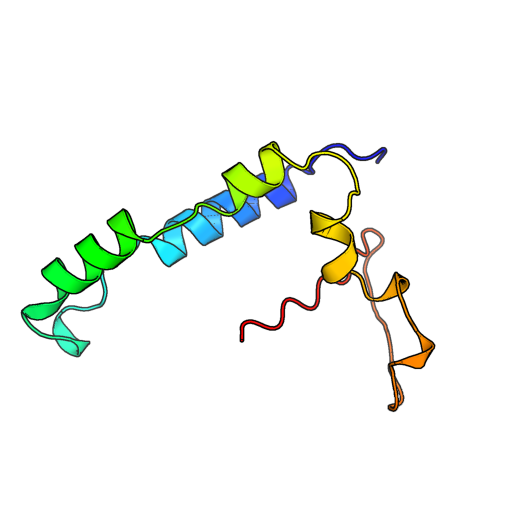O O . GLY A 1 83 ? -6.819 -7.718 18.141 1.00 43.69 83 GLY A O 1
ATOM 657 N N . GLN A 1 84 ? -6.327 -8.509 16.101 1.00 40.00 84 GLN A N 1
ATOM 658 C CA . GLN A 1 84 ? -6.089 -7.242 15.411 1.00 40.00 84 GLN A CA 1
ATOM 659 C C . GLN A 1 84 ? -6.971 -7.113 14.153 1.00 40.00 84 GLN A C 1
ATOM 661 O O . GLN A 1 84 ? -6.466 -6.937 13.049 1.00 40.00 84 GLN A O 1
ATOM 666 N N . MET A 1 85 ? -8.298 -7.175 14.282 1.00 40.47 85 MET A N 1
ATOM 667 C CA . MET A 1 85 ? -9.170 -6.953 13.122 1.00 40.47 85 MET A CA 1
ATOM 668 C C . MET A 1 85 ? -9.191 -5.479 12.688 1.00 40.47 85 MET A C 1
ATOM 670 O O . MET A 1 85 ? -9.911 -4.657 13.250 1.00 40.47 85 MET A O 1
ATOM 674 N N . VAL A 1 86 ? -8.446 -5.177 11.624 1.00 43.00 86 VAL A N 1
ATOM 675 C CA . VAL A 1 86 ? -8.835 -4.190 10.609 1.00 43.00 86 VAL A CA 1
ATOM 676 C C . VAL A 1 86 ? -9.176 -5.002 9.361 1.00 43.00 86 VAL A C 1
ATOM 678 O O . VAL A 1 86 ? -8.283 -5.432 8.635 1.00 43.00 86 VAL A O 1
ATOM 681 N N . ILE A 1 87 ? -10.463 -5.267 9.128 1.00 41.94 87 ILE A N 1
ATOM 682 C CA . ILE A 1 87 ? -10.919 -5.875 7.872 1.00 41.94 87 ILE A CA 1
ATOM 683 C C . ILE A 1 87 ? -10.843 -4.779 6.805 1.00 41.94 87 ILE A C 1
ATOM 685 O O . ILE A 1 87 ? -11.807 -4.051 6.592 1.00 41.94 87 ILE A O 1
ATOM 689 N N . GLN A 1 88 ? -9.675 -4.627 6.175 1.00 41.81 88 GLN A N 1
ATOM 690 C CA . GLN A 1 88 ? -9.535 -3.853 4.943 1.00 41.81 88 GLN A CA 1
ATOM 691 C C . GLN A 1 88 ? -9.867 -4.757 3.755 1.00 41.81 88 GLN A C 1
ATOM 693 O O . GLN A 1 88 ? -8.996 -5.443 3.222 1.00 41.81 88 GLN A O 1
ATOM 698 N N . MET A 1 89 ? -11.126 -4.752 3.314 1.00 38.50 89 MET A N 1
ATOM 699 C CA . MET A 1 89 ? -11.462 -5.201 1.958 1.00 38.50 89 MET A CA 1
ATOM 700 C C . MET A 1 89 ? -11.032 -4.097 0.987 1.00 38.50 89 MET A C 1
ATOM 702 O O . MET A 1 89 ? -11.817 -3.229 0.619 1.00 38.50 89 MET A O 1
ATOM 706 N N . GLN A 1 90 ? -9.751 -4.087 0.607 1.00 43.72 90 GLN A N 1
ATOM 707 C CA . GLN A 1 90 ? -9.295 -3.287 -0.529 1.00 43.72 90 GLN A CA 1
ATOM 708 C C . GLN A 1 90 ? -9.729 -3.999 -1.811 1.00 43.72 90 GLN A C 1
ATOM 710 O O . GLN A 1 90 ? -9.023 -4.865 -2.327 1.00 43.72 90 GLN A O 1
ATOM 715 N N . PHE A 1 91 ? -10.911 -3.642 -2.311 1.00 30.28 91 PHE A N 1
ATOM 716 C CA . PHE A 1 91 ? -11.233 -3.846 -3.715 1.00 30.28 91 PHE A CA 1
ATOM 717 C C . PHE A 1 91 ? -10.320 -2.917 -4.519 1.00 30.28 91 PHE A C 1
ATOM 719 O O . PHE A 1 91 ? -10.449 -1.696 -4.460 1.00 30.28 91 PHE A O 1
ATOM 726 N N . PHE A 1 92 ? -9.329 -3.500 -5.190 1.00 30.41 92 PHE A N 1
ATOM 727 C CA . PHE A 1 92 ? -8.660 -2.830 -6.294 1.00 30.41 92 PHE A CA 1
ATOM 728 C C . PHE A 1 92 ? -9.639 -2.883 -7.467 1.00 30.41 92 PHE A C 1
ATOM 730 O O . PHE A 1 92 ? -9.832 -3.958 -8.034 1.00 30.41 92 PHE A O 1
ATOM 737 N N . ASP A 1 93 ? -10.302 -1.761 -7.738 1.00 34.59 93 ASP A N 1
ATOM 738 C CA . ASP A 1 93 ? -10.937 -1.496 -9.036 1.00 34.59 93 ASP A CA 1
ATOM 739 C C . ASP A 1 93 ? -9.844 -1.298 -10.107 1.00 34.59 93 ASP A C 1
ATOM 741 O O . ASP A 1 93 ? -8.792 -0.689 -9.769 1.00 34.59 93 ASP A O 1
#

Foldseek 3Di:
DAQADDVVNVVVLVVVVVVQQDFDDCVVVPPCSVVVNVVSVVPDDRVSVVCVVCSGDDPVLLVQACVNDVPVDPDDDDDDDDPDDPNRPPDPD

Secondary structure (DSSP, 8-state):
--SPPPHHHHHHHHHHHHHHTSPPPHHHHGGGHHHHHHHHHHH---HHHHHHH--S--HHHHTTBGGG-GGG--S-------S----B-----

Sequence (93 aa):
MGGCLLTSSVSWGTGIFGVKHRPPDPSVVGDRWRQMWRDRLESGSVPLISWLKHQQRDEFWQHGSVCENYDAIDCAVYAVGDGQMVIQMQFFD

Radius of gyration: 17.46 Å; Cα contacts (8 Å, |Δi|>4): 54; chains: 1; bounding box: 39×28×46 Å